Protein AF-A0A8T6SPI1-F1 (afdb_monomer_lite)

Secondary structure (DSSP, 8-state):
---TTHHHHHHHHHT-TTTTTS-HHHHHHHHHHHHHHHHHHHHHHHHHHHHHHHHHHHH---HHHHHHHHHHHHHHHHHHHHHHHHHHHHHHHHHH--

Sequence (98 aa):
EGDVFEGLRKRLRGGKGTIRKRKSDYLTYAIIDAIVDMYFTIMEQIGADIESLQDRIMDNPKPESVQSLHLLRQDVILLKKSVWPLRELVNNFQRIES

Structure (mmCIF, N/CA/C/O backbone):
data_AF-A0A8T6SPI1-F1
#
_entry.id   AF-A0A8T6SPI1-F1
#
loop_
_atom_site.group_PDB
_atom_site.id
_atom_site.type_symbol
_atom_site.label_atom_id
_atom_site.label_alt_id
_atom_site.label_comp_id
_atom_site.label_asym_id
_atom_site.label_entity_id
_atom_site.label_seq_id
_atom_site.pdbx_PDB_ins_code
_atom_site.Cartn_x
_atom_site.Cartn_y
_atom_site.Cartn_z
_atom_site.occupancy
_atom_site.B_iso_or_equiv
_atom_site.auth_seq_id
_atom_site.auth_comp_id
_atom_site.auth_asym_id
_atom_site.auth_atom_id
_atom_site.pdbx_PDB_model_num
ATOM 1 N N . GLU A 1 1 ? -17.557 7.002 -5.068 1.00 41.41 1 GLU A N 1
ATOM 2 C CA . GLU A 1 1 ? -16.697 5.807 -5.191 1.00 41.41 1 GLU A CA 1
ATOM 3 C C . GLU A 1 1 ? -15.787 5.744 -3.980 1.00 41.41 1 GLU A C 1
ATOM 5 O O . GLU A 1 1 ? -15.432 6.793 -3.454 1.00 41.41 1 GLU A O 1
ATOM 10 N N . GLY A 1 2 ? -15.618 4.545 -3.423 1.00 63.41 2 GLY A N 1
ATOM 11 C CA . GLY A 1 2 ? -15.289 4.354 -2.010 1.00 63.41 2 GLY A CA 1
ATOM 12 C C . GLY A 1 2 ? -13.795 4.286 -1.741 1.00 63.41 2 GLY A C 1
ATOM 13 O O . GLY A 1 2 ? -13.080 3.548 -2.405 1.00 63.41 2 GLY A O 1
ATOM 14 N N . ASP A 1 3 ? -13.363 5.030 -0.727 1.00 81.88 3 ASP A N 1
ATOM 15 C CA . ASP A 1 3 ? -12.062 4.864 -0.081 1.00 81.88 3 ASP A CA 1
ATOM 16 C C . ASP A 1 3 ? -11.818 3.414 0.414 1.00 81.88 3 ASP A C 1
ATOM 18 O O . ASP A 1 3 ? -12.713 2.560 0.431 1.00 81.88 3 ASP A O 1
ATOM 22 N N . VAL A 1 4 ? -10.601 3.156 0.898 1.00 85.06 4 VAL A N 1
ATOM 23 C CA . VAL A 1 4 ? -10.154 1.850 1.425 1.00 85.06 4 VAL A CA 1
ATOM 24 C C . VAL A 1 4 ? -10.939 1.359 2.647 1.00 85.06 4 VAL A C 1
ATOM 26 O O . VAL A 1 4 ? -10.834 0.201 3.045 1.00 85.06 4 VAL A O 1
ATOM 29 N N . PHE A 1 5 ? -11.765 2.212 3.257 1.00 90.00 5 PHE A N 1
ATOM 30 C CA . PHE A 1 5 ? -12.459 1.915 4.504 1.00 90.00 5 PHE A CA 1
ATOM 31 C C . PHE A 1 5 ? -13.819 1.250 4.297 1.00 90.00 5 PHE A C 1
ATOM 33 O O . PHE A 1 5 ? -14.536 1.022 5.272 1.00 90.00 5 PHE A O 1
ATOM 40 N N . GLU A 1 6 ? -14.227 0.906 3.073 1.00 89.06 6 GLU A N 1
ATOM 41 C CA . GLU A 1 6 ? -15.546 0.294 2.868 1.00 89.06 6 GLU A CA 1
ATOM 42 C C . GLU A 1 6 ? -15.690 -1.059 3.583 1.00 89.06 6 GLU A C 1
ATOM 44 O O . GLU A 1 6 ? -16.736 -1.340 4.176 1.00 89.06 6 GLU A O 1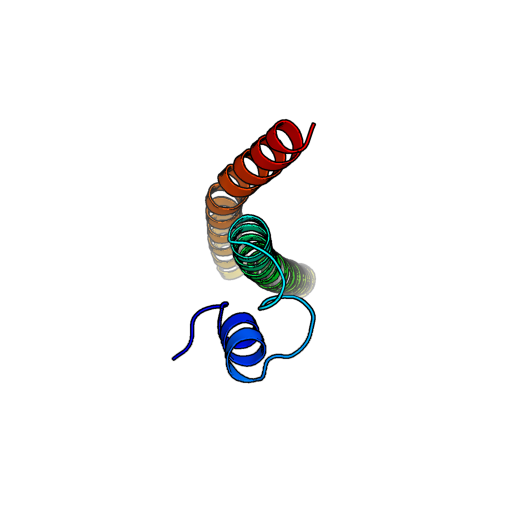
ATOM 49 N N . GLY A 1 7 ? -14.628 -1.870 3.630 1.00 86.88 7 GLY A N 1
ATOM 50 C CA . GLY A 1 7 ? -14.606 -3.095 4.435 1.00 86.88 7 GLY A CA 1
ATOM 51 C C . GLY A 1 7 ? -14.819 -2.810 5.927 1.00 86.88 7 GLY A C 1
ATOM 52 O O . GLY A 1 7 ? -15.615 -3.482 6.594 1.00 86.88 7 GLY A O 1
ATOM 53 N N . LEU A 1 8 ? -14.186 -1.749 6.433 1.00 88.00 8 LEU A N 1
ATOM 54 C CA . LEU A 1 8 ? -14.341 -1.278 7.807 1.00 88.00 8 LEU A CA 1
ATOM 55 C C . LEU A 1 8 ? -15.771 -0.791 8.079 1.00 88.00 8 LEU A C 1
ATOM 57 O O . LEU A 1 8 ? -16.389 -1.203 9.062 1.00 88.00 8 LEU A O 1
ATOM 61 N N . ARG A 1 9 ? -16.344 0.019 7.178 1.00 90.56 9 ARG A N 1
ATOM 62 C CA . ARG A 1 9 ? -17.727 0.511 7.268 1.00 90.56 9 ARG A CA 1
ATOM 63 C C . ARG A 1 9 ? -18.739 -0.627 7.248 1.00 90.56 9 ARG A C 1
ATOM 65 O O . ARG A 1 9 ? -19.686 -0.598 8.034 1.00 90.56 9 ARG A O 1
ATOM 72 N N . LYS A 1 10 ? -18.543 -1.657 6.421 1.00 89.38 10 LYS A N 1
ATOM 73 C CA . LYS A 1 10 ? -19.398 -2.858 6.413 1.00 89.38 10 LYS A CA 1
ATOM 74 C C . LYS A 1 10 ? -19.333 -3.614 7.739 1.00 89.38 10 LYS A C 1
ATOM 76 O O . LYS A 1 10 ? -20.381 -3.974 8.276 1.00 89.38 10 LYS A O 1
ATOM 81 N N . ARG A 1 11 ? -18.137 -3.803 8.309 1.00 86.31 11 ARG A N 1
ATOM 82 C CA . ARG A 1 11 ? -17.954 -4.429 9.635 1.00 86.31 11 ARG A CA 1
ATOM 83 C C . ARG A 1 11 ? -18.625 -3.608 10.737 1.00 86.31 11 ARG A C 1
ATOM 85 O O . ARG A 1 11 ? -19.346 -4.168 11.563 1.00 86.31 11 ARG A O 1
ATOM 92 N N . LEU A 1 12 ? -18.456 -2.285 10.695 1.00 87.62 12 LEU A N 1
ATOM 93 C CA . LEU A 1 12 ? -19.094 -1.349 11.615 1.00 87.62 12 LEU A CA 1
ATOM 94 C C . LEU A 1 12 ? -20.612 -1.353 11.485 1.00 87.62 12 LEU A C 1
ATOM 96 O O . LEU A 1 12 ? -21.268 -1.385 12.510 1.00 87.62 12 LEU A O 1
ATOM 100 N N . ARG A 1 13 ? -21.200 -1.343 10.285 1.00 89.25 13 ARG A N 1
ATOM 101 C CA . ARG A 1 13 ? -22.664 -1.357 10.088 1.00 89.25 13 ARG A CA 1
ATOM 102 C C . ARG A 1 13 ? -23.285 -2.707 10.449 1.00 89.25 13 ARG A C 1
ATOM 104 O O . ARG A 1 13 ? -24.297 -2.736 11.140 1.00 89.25 13 ARG A O 1
ATOM 111 N N . GLY A 1 14 ? -22.651 -3.803 10.035 1.00 85.56 14 GLY A N 1
ATOM 112 C CA . GLY A 1 14 ? -23.147 -5.168 10.233 1.00 85.56 14 GLY A CA 1
ATOM 113 C C . GLY A 1 14 ? -22.862 -5.773 11.609 1.00 85.56 14 GLY A C 1
ATOM 114 O O . GLY A 1 14 ? -23.259 -6.906 11.855 1.00 85.56 14 GLY A O 1
ATOM 115 N N . GLY A 1 15 ? -22.141 -5.071 12.491 1.00 78.94 15 GLY A N 1
ATOM 116 C CA . GLY A 1 15 ? -21.802 -5.573 13.828 1.00 78.94 15 GLY A CA 1
ATOM 117 C C . GLY A 1 15 ? -20.936 -6.841 13.825 1.00 78.94 15 GLY A C 1
ATOM 118 O O . GLY A 1 15 ? -20.888 -7.547 14.829 1.00 78.94 15 GLY A O 1
ATOM 119 N N . LYS A 1 16 ? -20.259 -7.147 12.709 1.00 73.69 16 LYS A N 1
ATOM 120 C CA . LYS A 1 16 ? -19.410 -8.337 12.576 1.00 73.69 16 LYS A CA 1
ATOM 121 C C . LYS A 1 16 ? -18.092 -8.156 13.337 1.00 73.69 16 LYS A C 1
ATOM 123 O O . LYS A 1 16 ? -17.391 -7.157 13.167 1.00 73.69 16 LYS A O 1
ATOM 128 N N . GLY A 1 17 ? -17.721 -9.171 14.117 1.00 75.75 17 GLY A N 1
ATOM 129 C CA . GLY A 1 17 ? -16.469 -9.213 14.877 1.00 75.75 17 GLY A CA 1
ATOM 130 C C . GLY A 1 17 ? -16.511 -8.409 16.181 1.00 75.75 17 GLY A C 1
ATOM 131 O O . GLY A 1 17 ? -17.561 -8.215 16.790 1.00 75.75 17 GLY A O 1
ATOM 132 N N . THR A 1 18 ? -15.345 -7.955 16.638 1.00 77.62 18 THR A N 1
ATOM 133 C CA . THR A 1 18 ? -15.168 -7.253 17.923 1.00 77.62 18 THR A CA 1
ATOM 134 C C . THR A 1 18 ? -15.129 -5.732 17.790 1.00 77.62 18 THR A C 1
ATOM 136 O O . THR A 1 18 ? -15.036 -5.043 18.801 1.00 77.62 18 THR A O 1
ATOM 139 N N . ILE A 1 19 ? -15.252 -5.189 16.573 1.00 79.00 19 ILE A N 1
ATOM 140 C CA . ILE A 1 19 ? -15.002 -3.767 16.291 1.00 79.00 19 ILE A CA 1
ATOM 141 C C . ILE A 1 19 ? -15.930 -2.805 17.044 1.00 79.00 19 ILE A C 1
ATOM 143 O O . ILE A 1 19 ? -15.492 -1.744 17.458 1.00 79.00 19 ILE A O 1
ATOM 147 N N . ARG A 1 20 ? -17.189 -3.195 17.289 1.00 83.81 20 ARG A N 1
ATOM 148 C CA . ARG A 1 20 ? -18.132 -2.422 18.123 1.00 83.81 20 ARG A CA 1
ATOM 149 C C . ARG A 1 20 ? -17.964 -2.659 19.626 1.00 83.81 20 ARG A C 1
ATOM 151 O O . ARG A 1 20 ? -18.524 -1.917 20.422 1.00 83.81 20 ARG A O 1
ATOM 158 N N . LYS A 1 21 ? -17.278 -3.738 20.009 1.00 83.31 21 LYS A N 1
ATOM 159 C CA . LYS A 1 21 ? -17.090 -4.158 21.407 1.00 83.31 21 LYS A CA 1
ATOM 160 C C . LYS A 1 21 ? -15.803 -3.598 22.015 1.00 83.31 21 LYS A C 1
ATOM 162 O O . LYS A 1 21 ? -15.633 -3.668 23.226 1.00 83.31 21 LYS A O 1
ATOM 167 N N . ARG A 1 22 ? -14.886 -3.100 21.184 1.00 82.94 22 ARG A N 1
ATOM 168 C CA . ARG A 1 22 ? -13.620 -2.492 21.602 1.00 82.94 22 ARG A CA 1
ATOM 169 C C . ARG A 1 22 ? -13.701 -0.966 21.542 1.00 82.94 22 ARG A C 1
ATOM 171 O O . ARG A 1 22 ? -14.638 -0.417 20.967 1.00 82.94 22 ARG A O 1
ATOM 178 N N . LYS A 1 23 ? -12.755 -0.300 22.206 1.00 85.00 23 LYS A N 1
ATOM 179 C CA . LYS A 1 23 ? -12.710 1.160 22.317 1.00 85.00 23 LYS A CA 1
ATOM 180 C C . LYS A 1 23 ? -12.094 1.780 21.051 1.00 85.00 23 LYS A C 1
ATOM 182 O O . LYS A 1 23 ? -11.859 1.108 20.045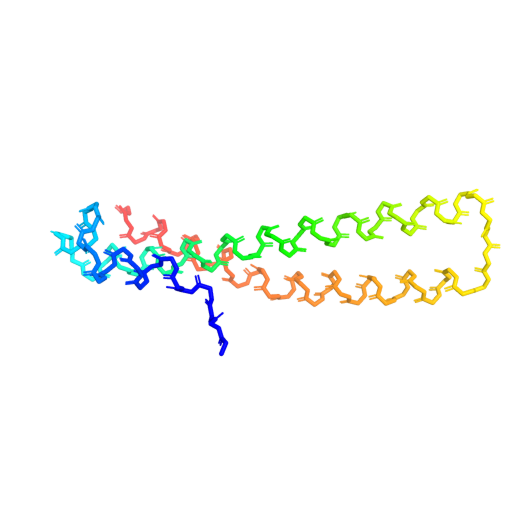 1.00 85.00 23 LYS A O 1
ATOM 187 N N . SER A 1 24 ? -11.908 3.098 21.083 1.00 86.44 24 SER A N 1
ATOM 188 C CA . SER A 1 24 ? -11.389 3.896 19.968 1.00 86.44 24 SER A CA 1
ATOM 189 C C . SER A 1 24 ? -9.978 3.498 19.526 1.00 86.44 24 SER A C 1
ATOM 191 O O . SER A 1 24 ? -9.651 3.660 18.359 1.00 86.44 24 SER A O 1
ATOM 193 N N . ASP A 1 25 ? -9.171 2.939 20.426 1.00 82.88 25 ASP A N 1
ATOM 194 C CA . ASP A 1 25 ? -7.849 2.362 20.155 1.00 82.88 25 ASP A CA 1
ATOM 195 C C . ASP A 1 25 ? -7.894 1.282 19.063 1.00 82.88 25 ASP A C 1
ATOM 197 O O . ASP A 1 25 ? -7.180 1.358 18.063 1.00 82.88 25 ASP A O 1
ATOM 201 N N . TYR A 1 26 ? -8.809 0.322 19.193 1.00 83.25 26 TYR A N 1
ATOM 202 C CA . TYR A 1 26 ? -8.971 -0.752 18.220 1.00 83.25 26 TYR A CA 1
ATOM 203 C C . TYR A 1 26 ? -9.505 -0.246 16.878 1.00 83.25 26 TYR A C 1
ATOM 205 O O . TYR A 1 26 ? -9.155 -0.783 15.828 1.00 83.25 26 TYR A O 1
ATOM 213 N N . LEU A 1 27 ? -10.354 0.786 16.896 1.00 85.62 27 LEU A N 1
ATOM 214 C CA . LEU A 1 27 ? -10.821 1.414 15.663 1.00 85.62 27 LEU A CA 1
ATOM 215 C C . LEU A 1 27 ? -9.663 2.096 14.924 1.00 85.62 27 LEU A C 1
ATOM 217 O O . LEU A 1 27 ? -9.550 1.924 13.715 1.00 85.62 27 LEU A O 1
ATOM 221 N N . THR A 1 28 ? -8.788 2.804 15.640 1.00 85.25 28 THR A N 1
ATOM 222 C CA . THR A 1 28 ? -7.573 3.402 15.070 1.00 85.25 28 THR A CA 1
ATOM 223 C C . THR A 1 28 ? -6.672 2.337 14.452 1.00 85.25 28 THR A C 1
ATOM 225 O O . THR A 1 28 ? -6.273 2.486 13.300 1.00 85.25 28 THR A O 1
ATOM 228 N N . TYR A 1 29 ? -6.428 1.231 15.163 1.00 82.50 29 TYR A N 1
ATOM 229 C CA . TYR A 1 29 ? -5.690 0.090 14.616 1.00 82.50 29 TYR A CA 1
ATOM 230 C C . TYR A 1 29 ? -6.324 -0.426 13.316 1.00 82.50 29 TYR A C 1
ATOM 232 O O . TYR A 1 29 ? -5.644 -0.538 12.304 1.00 82.50 29 TYR A O 1
ATOM 240 N N . ALA A 1 30 ? -7.640 -0.658 13.302 1.00 84.56 30 ALA A N 1
ATOM 241 C CA . ALA A 1 30 ? -8.339 -1.184 12.130 1.00 84.56 30 ALA A CA 1
ATOM 242 C C . ALA A 1 30 ? -8.371 -0.210 10.932 1.00 84.56 30 ALA A C 1
ATOM 244 O O . ALA A 1 30 ? -8.486 -0.646 9.789 1.00 84.56 30 ALA A O 1
ATOM 245 N N . ILE A 1 31 ? -8.292 1.102 11.178 1.00 87.00 31 ILE A N 1
ATOM 246 C CA . ILE A 1 31 ? -8.131 2.120 10.128 1.00 87.00 31 ILE A CA 1
ATOM 247 C C . ILE A 1 31 ? -6.721 2.045 9.536 1.00 87.00 31 ILE A C 1
ATOM 249 O O . ILE A 1 31 ? -6.577 2.071 8.317 1.00 87.00 31 ILE A O 1
ATOM 253 N N . ILE A 1 32 ? -5.692 1.941 10.382 1.00 84.12 32 ILE A N 1
ATOM 254 C CA . ILE A 1 32 ? -4.294 1.834 9.942 1.00 84.12 32 ILE A CA 1
ATOM 255 C C . ILE A 1 32 ? -4.080 0.545 9.144 1.00 84.12 32 ILE A C 1
ATOM 257 O O . ILE A 1 32 ? -3.479 0.596 8.078 1.00 84.12 32 ILE A O 1
ATOM 261 N N . ASP A 1 33 ? -4.627 -0.572 9.618 1.00 82.94 33 ASP A N 1
ATOM 262 C CA . ASP A 1 33 ? -4.607 -1.879 8.951 1.00 82.94 33 ASP A CA 1
ATOM 263 C C . ASP A 1 33 ? -5.168 -1.786 7.519 1.00 82.94 33 ASP A C 1
ATOM 265 O O . ASP A 1 33 ? -4.479 -2.103 6.554 1.00 82.94 33 ASP A O 1
ATOM 269 N N . ALA A 1 34 ? -6.352 -1.180 7.354 1.00 86.12 34 ALA A N 1
ATOM 270 C CA . ALA A 1 34 ? -6.962 -0.970 6.038 1.00 86.12 34 ALA A CA 1
ATOM 271 C C . ALA A 1 34 ? -6.134 -0.059 5.106 1.00 86.12 34 ALA A C 1
ATOM 273 O O . ALA A 1 34 ? -6.160 -0.226 3.886 1.00 86.12 34 ALA A O 1
ATOM 274 N N . ILE A 1 35 ? -5.409 0.921 5.658 1.00 85.44 35 ILE A N 1
ATOM 275 C CA . ILE A 1 35 ? -4.481 1.751 4.877 1.00 85.44 35 ILE A CA 1
ATOM 276 C C . ILE A 1 35 ? -3.291 0.903 4.425 1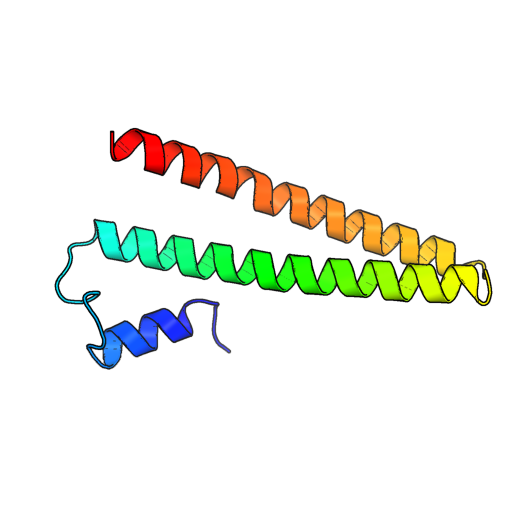.00 85.44 35 ILE A C 1
ATOM 278 O O . ILE A 1 35 ? -2.927 0.954 3.254 1.00 85.44 35 ILE A O 1
ATOM 282 N N . VAL A 1 36 ? -2.694 0.125 5.329 1.00 81.75 36 VAL A N 1
ATOM 283 C CA . VAL A 1 36 ? -1.544 -0.740 5.035 1.00 81.75 36 VAL A CA 1
ATOM 284 C C . VAL A 1 36 ? -1.888 -1.773 3.955 1.00 81.75 36 VAL A C 1
ATOM 286 O O . VAL A 1 36 ? -1.110 -1.924 3.013 1.00 81.75 36 VAL A O 1
ATOM 289 N N . ASP A 1 37 ? -3.070 -2.390 4.009 1.00 82.31 37 ASP A N 1
ATOM 290 C CA . ASP A 1 37 ? -3.554 -3.336 2.989 1.00 82.31 37 ASP A CA 1
ATOM 291 C C . ASP A 1 37 ? -3.596 -2.722 1.577 1.00 82.31 37 ASP A C 1
ATOM 293 O O . ASP A 1 37 ? -3.211 -3.352 0.586 1.00 82.31 37 ASP A O 1
ATOM 297 N N . MET A 1 38 ? -4.010 -1.454 1.463 1.00 85.12 38 MET A N 1
ATOM 298 C CA . MET A 1 38 ? -3.982 -0.736 0.184 1.00 85.12 38 MET A CA 1
ATOM 299 C C . MET A 1 38 ? -2.552 -0.581 -0.339 1.00 85.12 38 MET A C 1
ATOM 301 O O . MET A 1 38 ? -2.316 -0.756 -1.534 1.00 85.12 38 MET A O 1
ATOM 305 N N . TYR A 1 39 ? -1.587 -0.272 0.531 1.00 81.75 39 TYR A N 1
ATOM 306 C CA . TYR A 1 39 ? -0.191 -0.161 0.110 1.00 81.75 39 TYR A CA 1
ATOM 307 C C . TYR A 1 39 ? 0.371 -1.495 -0.381 1.00 81.75 39 TYR A C 1
ATOM 309 O O . TYR A 1 39 ? 1.121 -1.486 -1.355 1.00 81.75 39 TYR A O 1
ATOM 317 N N . PHE A 1 40 ? -0.014 -2.624 0.223 1.00 80.19 40 PHE A N 1
ATOM 318 C CA . PHE A 1 40 ? 0.333 -3.949 -0.303 1.00 80.19 40 PHE A CA 1
ATOM 319 C C . PHE A 1 40 ? -0.209 -4.163 -1.716 1.00 80.19 40 PHE A C 1
ATOM 321 O O . PHE A 1 40 ? 0.557 -4.522 -2.605 1.00 80.19 40 PHE A O 1
ATOM 328 N N . THR A 1 41 ? -1.477 -3.824 -1.951 1.00 86.69 41 THR A N 1
ATOM 329 C CA . THR A 1 41 ? -2.093 -3.926 -3.287 1.00 86.69 41 THR A CA 1
ATOM 330 C C . THR A 1 41 ? -1.347 -3.074 -4.327 1.00 86.69 41 THR A C 1
ATOM 332 O O . THR A 1 41 ? -1.082 -3.520 -5.440 1.00 86.69 41 THR A O 1
ATOM 335 N N . ILE A 1 42 ? -0.964 -1.843 -3.966 1.00 86.94 42 ILE A N 1
ATOM 336 C CA . ILE A 1 42 ? -0.211 -0.947 -4.858 1.00 86.94 42 ILE A CA 1
ATOM 337 C C . ILE A 1 42 ? 1.205 -1.488 -5.124 1.00 86.94 42 ILE A C 1
ATOM 339 O O . ILE A 1 42 ? 1.692 -1.405 -6.251 1.00 86.94 42 ILE A O 1
ATOM 343 N N . MET A 1 43 ? 1.869 -2.048 -4.106 1.00 83.56 43 MET A N 1
ATOM 344 C CA . MET A 1 43 ? 3.190 -2.670 -4.252 1.00 83.56 43 MET A CA 1
ATOM 345 C C . MET A 1 43 ? 3.156 -3.877 -5.190 1.00 83.56 43 MET A C 1
ATOM 347 O O . MET A 1 43 ? 4.044 -4.000 -6.030 1.00 83.56 43 MET A O 1
ATOM 351 N N . GLU A 1 44 ? 2.140 -4.734 -5.074 1.00 85.50 44 GLU A N 1
ATOM 352 C CA . GLU A 1 44 ? 1.954 -5.880 -5.970 1.00 85.50 44 GLU A CA 1
ATOM 353 C C . GLU A 1 44 ? 1.783 -5.433 -7.425 1.00 85.50 44 GLU A C 1
ATOM 355 O O . GLU A 1 44 ? 2.463 -5.959 -8.306 1.00 85.50 44 GLU A O 1
ATOM 360 N N . GLN A 1 45 ? 0.955 -4.412 -7.674 1.00 89.00 45 GLN A N 1
ATOM 361 C CA . GLN A 1 45 ? 0.756 -3.881 -9.025 1.00 89.00 45 GLN A CA 1
ATOM 362 C C . GLN A 1 45 ? 2.055 -3.324 -9.619 1.00 89.00 45 GLN A C 1
ATOM 364 O O . GLN A 1 45 ? 2.406 -3.654 -10.748 1.00 89.00 45 GLN A O 1
ATOM 369 N N . ILE A 1 46 ? 2.806 -2.531 -8.849 1.00 86.62 46 ILE A N 1
ATOM 370 C CA . ILE A 1 46 ? 4.097 -1.996 -9.302 1.00 86.62 46 ILE A CA 1
ATOM 371 C C . ILE A 1 46 ? 5.102 -3.122 -9.574 1.00 86.62 46 ILE A C 1
ATOM 373 O O . ILE A 1 46 ? 5.861 -3.038 -10.538 1.00 86.62 46 ILE A O 1
ATOM 377 N N . GLY A 1 47 ? 5.113 -4.178 -8.755 1.00 83.19 47 GLY A N 1
ATOM 378 C CA . GLY A 1 47 ? 5.936 -5.365 -8.995 1.00 83.19 47 GLY A 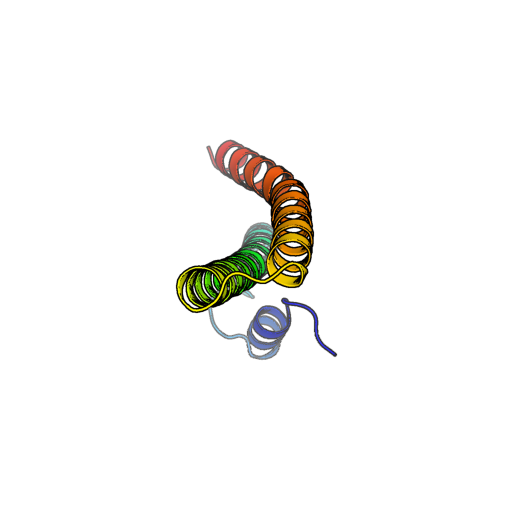CA 1
ATOM 379 C C . GLY A 1 47 ? 5.608 -6.031 -10.332 1.00 83.19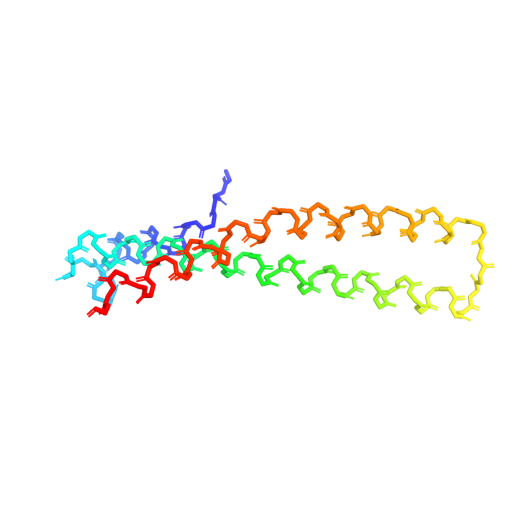 47 GLY A C 1
ATOM 380 O O . GLY A 1 47 ? 6.509 -6.257 -11.139 1.00 83.19 47 GLY A O 1
ATOM 381 N N . ALA A 1 48 ? 4.321 -6.252 -10.606 1.00 90.06 48 ALA A N 1
ATOM 382 C CA . ALA A 1 48 ? 3.859 -6.807 -11.877 1.00 90.06 48 ALA A CA 1
ATOM 383 C C . ALA A 1 48 ? 4.205 -5.902 -13.077 1.00 90.06 48 ALA A C 1
ATOM 385 O O . ALA A 1 48 ? 4.607 -6.390 -14.135 1.00 90.06 48 ALA A O 1
ATOM 386 N N . ASP A 1 49 ? 4.110 -4.580 -12.914 1.00 89.00 49 ASP A N 1
ATOM 387 C CA . ASP A 1 49 ? 4.471 -3.615 -13.957 1.00 89.00 49 ASP A CA 1
ATOM 388 C C . ASP A 1 49 ? 5.982 -3.639 -14.263 1.00 89.00 49 ASP A C 1
ATOM 390 O O . ASP A 1 49 ? 6.380 -3.508 -15.427 1.00 89.00 49 ASP A O 1
ATOM 394 N N . ILE A 1 50 ? 6.826 -3.848 -13.241 1.00 85.88 50 ILE A N 1
ATOM 395 C CA . ILE A 1 50 ? 8.277 -4.050 -13.394 1.00 85.88 50 ILE A CA 1
ATOM 396 C C . ILE A 1 50 ? 8.565 -5.320 -14.187 1.00 85.88 50 ILE A C 1
ATOM 398 O O . ILE A 1 50 ? 9.313 -5.246 -15.162 1.00 85.88 50 ILE A O 1
ATOM 402 N N . GLU A 1 51 ? 7.972 -6.454 -13.813 1.00 86.44 51 GLU A N 1
ATOM 403 C CA . GLU A 1 51 ? 8.162 -7.724 -14.526 1.00 86.44 51 GLU A CA 1
ATOM 404 C C . GLU A 1 51 ? 7.732 -7.598 -15.992 1.00 86.44 51 GLU A C 1
ATOM 406 O O . GLU A 1 51 ? 8.516 -7.867 -16.901 1.00 86.44 51 GLU A O 1
ATOM 411 N N . SER A 1 52 ? 6.545 -7.038 -16.241 1.00 89.06 52 SER A N 1
ATOM 412 C CA . SER A 1 52 ? 6.036 -6.803 -17.595 1.00 89.06 52 SER A CA 1
ATOM 413 C C . SER A 1 52 ? 6.935 -5.886 -18.431 1.00 89.06 52 SER A C 1
ATOM 415 O O . SER A 1 52 ? 7.066 -6.044 -19.650 1.00 89.06 52 SER A O 1
ATOM 417 N N . LEU A 1 53 ? 7.530 -4.860 -17.819 1.00 85.75 53 LEU A N 1
ATOM 418 C CA . LEU A 1 53 ? 8.483 -3.997 -18.509 1.00 85.75 53 LEU A CA 1
ATOM 419 C C . LEU A 1 53 ? 9.801 -4.729 -18.795 1.00 85.75 53 LEU A C 1
ATOM 421 O O . LEU A 1 53 ? 10.358 -4.563 -19.881 1.00 85.75 53 LEU A O 1
ATOM 425 N N . GLN A 1 54 ? 10.285 -5.526 -17.846 1.00 80.00 54 GLN A N 1
ATOM 426 C CA . GLN A 1 54 ? 11.513 -6.298 -17.983 1.00 80.00 54 GLN A CA 1
ATOM 427 C C . GLN A 1 54 ? 11.400 -7.316 -19.122 1.00 80.00 54 GLN A C 1
ATOM 429 O O . GLN A 1 54 ? 12.281 -7.338 -19.981 1.00 80.00 54 GLN A O 1
ATOM 434 N N . ASP A 1 55 ? 10.300 -8.066 -19.191 1.00 87.25 55 ASP A N 1
ATOM 435 C CA . ASP A 1 55 ? 10.043 -9.035 -20.263 1.00 87.25 55 ASP A CA 1
ATOM 436 C C . ASP A 1 55 ? 10.040 -8.350 -21.636 1.00 87.25 55 ASP A C 1
ATOM 438 O O . ASP A 1 55 ? 10.755 -8.757 -22.550 1.00 87.25 55 ASP A O 1
ATOM 442 N N . ARG A 1 56 ? 9.345 -7.209 -21.762 1.00 85.50 56 ARG A N 1
ATOM 443 C CA . ARG A 1 56 ? 9.332 -6.417 -23.006 1.00 85.50 56 ARG A CA 1
ATOM 444 C C . ARG A 1 56 ? 10.721 -5.937 -23.431 1.00 85.50 56 ARG A C 1
ATOM 446 O O . ARG A 1 56 ? 11.002 -5.875 -24.627 1.00 85.50 56 ARG A O 1
ATOM 453 N N . ILE A 1 57 ? 11.571 -5.560 -22.474 1.00 84.94 57 ILE A N 1
ATOM 454 C CA . ILE A 1 57 ? 12.951 -5.138 -22.745 1.00 84.94 57 ILE A CA 1
ATOM 455 C C . ILE A 1 57 ? 13.812 -6.325 -23.182 1.00 84.94 57 ILE A C 1
ATOM 457 O O . ILE A 1 57 ? 14.623 -6.155 -24.093 1.00 84.94 57 ILE A O 1
ATOM 461 N N . MET A 1 58 ? 13.653 -7.495 -22.552 1.00 80.44 58 MET A N 1
ATOM 462 C CA . MET A 1 58 ? 14.395 -8.704 -22.923 1.00 80.44 58 MET A CA 1
ATOM 463 C C . MET A 1 58 ? 14.001 -9.214 -24.312 1.00 80.44 58 MET A C 1
ATOM 465 O O . MET A 1 58 ? 14.879 -9.610 -25.075 1.00 80.44 58 MET A O 1
ATOM 469 N N . ASP A 1 59 ? 12.712 -9.154 -24.653 1.00 86.56 59 ASP A N 1
ATOM 470 C CA . ASP A 1 59 ? 12.195 -9.649 -25.930 1.00 86.56 59 ASP A CA 1
ATOM 471 C C . ASP A 1 59 ? 12.557 -8.740 -27.112 1.00 86.56 59 ASP A C 1
ATOM 473 O O . ASP A 1 59 ? 12.943 -9.220 -28.180 1.00 86.56 59 ASP A O 1
ATOM 477 N N . ASN A 1 60 ? 12.407 -7.417 -26.962 1.00 83.81 60 ASN A N 1
ATOM 478 C CA . ASN A 1 60 ? 12.730 -6.460 -28.020 1.00 83.81 60 ASN A CA 1
ATOM 479 C C . ASN A 1 60 ? 13.023 -5.058 -27.452 1.00 83.81 60 ASN A C 1
ATOM 481 O O . ASN A 1 60 ? 12.097 -4.257 -27.270 1.00 83.81 60 ASN A O 1
ATOM 485 N N . PRO A 1 61 ? 14.296 -4.718 -27.193 1.00 79.19 61 PRO A N 1
ATOM 486 C CA . PRO A 1 61 ? 14.655 -3.424 -26.635 1.00 79.19 61 PRO A CA 1
ATOM 487 C C . PRO A 1 61 ? 14.379 -2.300 -27.642 1.00 79.19 61 PRO A C 1
ATOM 489 O O . PRO A 1 61 ? 15.002 -2.224 -28.702 1.00 79.19 61 PRO A O 1
ATOM 492 N N . LYS A 1 62 ? 13.461 -1.392 -27.290 1.00 84.94 62 LYS A N 1
ATOM 493 C CA . LYS A 1 62 ? 13.128 -0.205 -28.086 1.00 84.94 62 LYS A CA 1
ATOM 494 C C . LYS A 1 62 ? 13.407 1.093 -27.318 1.00 84.94 62 LYS A C 1
ATOM 496 O O . LYS A 1 62 ? 13.423 1.074 -26.084 1.00 84.94 62 LYS A O 1
ATOM 501 N N . PRO A 1 63 ? 13.595 2.235 -28.005 1.00 80.88 63 PRO A N 1
ATOM 502 C CA . PRO A 1 63 ? 13.777 3.532 -27.350 1.00 80.88 63 PRO A CA 1
ATOM 503 C C . PRO A 1 63 ? 12.650 3.887 -26.366 1.00 80.88 63 PRO A C 1
ATOM 505 O O . PRO A 1 63 ? 12.913 4.467 -25.313 1.00 80.88 63 PRO A O 1
ATOM 508 N N . GLU A 1 64 ? 11.409 3.485 -26.654 1.00 84.88 64 GLU A N 1
ATOM 509 C CA . GLU A 1 64 ? 10.247 3.710 -25.787 1.00 84.88 64 GLU A CA 1
ATOM 510 C C . GLU A 1 64 ? 10.370 2.977 -24.441 1.00 84.88 64 GLU A C 1
ATOM 512 O O . GLU A 1 64 ? 9.862 3.456 -23.425 1.00 84.88 64 GLU A O 1
ATOM 517 N N . SER A 1 65 ? 11.106 1.862 -24.388 1.00 80.19 65 SER A N 1
ATOM 518 C CA . SER A 1 65 ? 11.323 1.106 -23.152 1.00 80.19 65 SER A CA 1
ATOM 519 C C . SER A 1 65 ? 12.099 1.911 -22.105 1.00 80.19 65 SER A C 1
ATOM 521 O O . SER A 1 65 ? 11.847 1.772 -20.908 1.00 80.19 65 SER A O 1
ATOM 523 N N . VAL A 1 66 ? 13.001 2.802 -22.538 1.00 80.62 66 VAL A N 1
ATOM 524 C CA . VAL A 1 66 ? 13.732 3.714 -21.639 1.00 80.62 66 VAL A CA 1
ATOM 525 C C . VAL A 1 66 ? 12.772 4.710 -20.992 1.00 80.62 66 VAL A C 1
ATOM 527 O O . VAL A 1 66 ? 12.898 5.011 -19.805 1.00 80.62 66 VAL A O 1
ATOM 530 N N . GLN A 1 67 ? 11.782 5.194 -21.745 1.00 86.00 67 GLN A N 1
ATOM 531 C CA . GLN A 1 67 ? 10.772 6.112 -21.228 1.00 86.00 67 GLN A CA 1
ATOM 532 C C . GLN A 1 67 ? 9.851 5.415 -20.219 1.00 86.00 67 GLN A C 1
ATOM 534 O O . GLN A 1 67 ? 9.627 5.950 -19.133 1.00 86.00 67 GLN A O 1
ATOM 539 N N . SER A 1 68 ? 9.384 4.200 -20.524 1.00 83.31 68 SER A N 1
ATOM 540 C CA . SER A 1 68 ? 8.592 3.390 -19.589 1.00 83.31 68 SER A CA 1
ATOM 541 C C . SER A 1 68 ? 9.357 3.066 -18.302 1.00 83.31 68 SER A C 1
ATOM 543 O O . SER A 1 68 ? 8.795 3.182 -17.216 1.00 83.31 68 SER A O 1
ATOM 545 N N . LEU A 1 69 ? 10.654 2.755 -18.397 1.00 84.81 69 LEU A N 1
ATOM 546 C CA . LEU A 1 69 ? 11.517 2.552 -17.229 1.00 84.81 69 LEU A CA 1
ATOM 547 C C . LEU A 1 69 ? 11.619 3.814 -16.371 1.00 84.81 69 LEU A C 1
ATOM 549 O O . LEU A 1 69 ? 11.625 3.744 -15.140 1.00 84.81 69 LEU A O 1
ATOM 553 N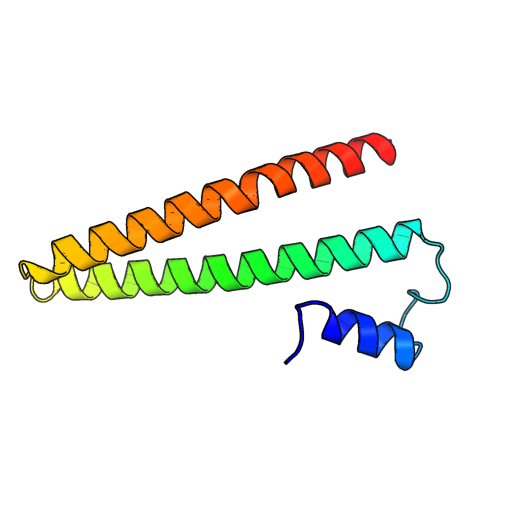 N . HIS A 1 70 ? 11.691 4.980 -17.012 1.00 85.00 70 HIS A N 1
ATOM 554 C CA . HIS A 1 70 ? 11.781 6.244 -16.300 1.00 85.00 70 HIS A CA 1
ATOM 555 C C . HIS A 1 70 ? 10.498 6.583 -15.535 1.00 85.00 70 HIS A C 1
ATOM 557 O O . HIS A 1 70 ? 10.597 7.044 -14.395 1.00 85.00 70 HIS A O 1
ATOM 563 N N . LEU A 1 71 ? 9.331 6.325 -16.135 1.00 87.19 71 LEU A N 1
ATOM 564 C CA . LEU A 1 71 ? 8.022 6.498 -15.496 1.00 87.19 71 LEU A CA 1
ATOM 565 C C . LEU A 1 71 ? 7.868 5.556 -14.300 1.00 87.19 71 LEU A C 1
ATOM 567 O O . LEU A 1 71 ? 7.629 6.011 -13.186 1.00 87.19 71 LEU A O 1
ATOM 571 N N . LEU A 1 72 ? 8.161 4.271 -14.490 1.00 85.69 72 LEU A N 1
ATOM 572 C CA . LEU A 1 72 ? 8.075 3.279 -13.421 1.00 85.69 72 LEU A CA 1
ATOM 573 C C . LEU A 1 72 ? 9.006 3.607 -12.244 1.00 85.69 72 LEU A C 1
ATOM 575 O O . LEU A 1 72 ? 8.645 3.468 -11.076 1.00 85.69 72 LEU A O 1
ATOM 579 N N . ARG A 1 73 ? 10.205 4.129 -12.531 1.00 84.25 73 ARG A N 1
ATOM 580 C CA . ARG A 1 73 ? 11.115 4.633 -11.495 1.00 84.25 73 ARG A CA 1
ATOM 581 C C . ARG A 1 73 ? 10.512 5.805 -10.714 1.00 84.25 73 ARG A C 1
ATOM 583 O O . ARG A 1 73 ? 10.742 5.892 -9.507 1.00 84.25 73 ARG A O 1
ATOM 590 N N . GLN A 1 74 ? 9.790 6.717 -11.368 1.00 88.50 74 GLN A N 1
ATOM 591 C CA . GLN A 1 74 ? 9.105 7.817 -10.682 1.00 88.50 74 GLN A CA 1
ATOM 592 C C . GLN A 1 74 ? 7.984 7.298 -9.778 1.00 88.50 74 GLN A C 1
ATOM 594 O O . GLN A 1 74 ? 7.925 7.718 -8.620 1.00 88.50 74 GLN A O 1
ATOM 599 N N . ASP A 1 75 ? 7.185 6.342 -10.254 1.00 85.88 75 ASP A N 1
ATOM 600 C CA . ASP A 1 75 ? 6.098 5.728 -9.483 1.00 85.88 75 ASP A CA 1
ATOM 601 C C . ASP A 1 75 ? 6.629 5.018 -8.230 1.00 85.88 75 ASP A C 1
ATOM 603 O O . ASP A 1 75 ? 6.134 5.239 -7.122 1.00 85.88 75 ASP A O 1
ATOM 607 N N . VAL A 1 76 ? 7.730 4.268 -8.357 1.00 85.31 76 VAL A N 1
ATOM 608 C CA . VAL A 1 76 ? 8.419 3.635 -7.218 1.00 85.31 76 VAL A CA 1
ATOM 609 C C . VAL A 1 76 ? 8.940 4.675 -6.219 1.00 85.31 76 VAL A C 1
ATOM 611 O O . VAL A 1 76 ? 8.821 4.493 -5.004 1.00 85.31 76 VAL A O 1
ATOM 614 N N . ILE A 1 77 ? 9.525 5.782 -6.692 1.00 85.62 77 ILE A N 1
ATOM 615 C CA . ILE A 1 77 ? 10.014 6.857 -5.813 1.00 85.62 77 ILE A CA 1
ATOM 616 C C . ILE A 1 77 ? 8.852 7.516 -5.065 1.00 85.62 77 ILE A C 1
ATOM 618 O O . ILE A 1 77 ? 8.981 7.800 -3.869 1.00 85.62 77 ILE A O 1
ATOM 622 N N . LEU A 1 78 ? 7.737 7.768 -5.750 1.00 85.81 78 LEU A N 1
ATOM 623 C CA . LEU A 1 78 ? 6.538 8.340 -5.152 1.00 85.81 78 LEU A CA 1
ATOM 624 C C . LEU A 1 78 ? 5.968 7.402 -4.086 1.00 85.81 78 LEU A C 1
ATOM 626 O O . LEU A 1 78 ? 5.741 7.832 -2.956 1.00 85.81 78 LEU A O 1
ATOM 630 N N . LEU A 1 79 ? 5.833 6.114 -4.405 1.00 82.81 79 LEU A N 1
ATOM 631 C CA . LEU A 1 79 ? 5.375 5.106 -3.459 1.00 82.81 79 LEU A CA 1
ATOM 632 C C . LEU A 1 79 ? 6.276 5.051 -2.221 1.00 82.81 79 LEU A C 1
ATOM 634 O O . LEU A 1 79 ? 5.784 5.098 -1.095 1.00 82.81 79 LEU A O 1
ATOM 638 N N . LYS A 1 80 ? 7.602 5.024 -2.404 1.00 79.25 80 LYS A N 1
ATOM 639 C CA . LYS A 1 80 ? 8.564 5.000 -1.293 1.00 79.25 80 LYS A CA 1
ATOM 640 C C . LYS A 1 80 ? 8.395 6.200 -0.356 1.00 79.25 80 LYS A C 1
ATOM 642 O O . LYS A 1 80 ? 8.489 6.034 0.860 1.00 79.25 80 LYS A O 1
ATOM 647 N N . LYS A 1 81 ? 8.133 7.396 -0.899 1.00 81.50 81 LYS A N 1
ATOM 648 C CA . LYS A 1 81 ? 7.857 8.603 -0.099 1.00 81.50 81 LYS A CA 1
ATOM 649 C C . LYS A 1 81 ? 6.555 8.493 0.698 1.00 81.50 81 LYS A C 1
ATOM 651 O O . LYS A 1 81 ? 6.505 9.012 1.806 1.00 81.50 81 LYS A O 1
ATOM 656 N N . SER A 1 82 ? 5.544 7.812 0.167 1.00 79.44 82 SER A N 1
ATOM 657 C CA . SER A 1 82 ? 4.246 7.618 0.829 1.00 79.44 82 SER A CA 1
ATOM 658 C C . SER A 1 82 ? 4.260 6.493 1.875 1.00 79.44 82 SER A C 1
ATOM 660 O O . SER A 1 82 ? 3.592 6.593 2.900 1.00 79.44 82 SER A O 1
ATOM 662 N N . VAL A 1 83 ? 5.062 5.445 1.661 1.00 79.50 83 VAL A N 1
ATOM 663 C CA . VAL A 1 83 ? 5.197 4.300 2.583 1.00 79.50 83 VAL A CA 1
ATOM 664 C C . VAL A 1 83 ? 6.092 4.626 3.784 1.00 79.50 83 VAL A C 1
ATOM 666 O O . VAL A 1 83 ? 5.860 4.126 4.884 1.00 79.50 83 VAL A O 1
ATOM 669 N N . TRP A 1 84 ? 7.115 5.472 3.618 1.00 72.75 84 TRP A N 1
ATOM 670 C CA . TRP A 1 84 ? 8.065 5.767 4.699 1.00 72.75 84 TRP A CA 1
ATOM 671 C C . TRP A 1 84 ? 7.410 6.332 5.981 1.00 72.75 84 TRP A C 1
ATOM 673 O O . TRP A 1 84 ? 7.690 5.795 7.057 1.00 72.75 84 TRP A O 1
ATOM 683 N N . PRO A 1 85 ? 6.488 7.317 5.906 1.00 75.00 85 PRO A N 1
ATOM 684 C CA . PRO A 1 85 ? 5.761 7.815 7.074 1.00 75.00 85 PRO A CA 1
ATOM 685 C C . PRO A 1 85 ? 4.920 6.743 7.778 1.00 75.00 85 PRO A C 1
ATOM 687 O O . PRO A 1 85 ? 4.787 6.772 8.998 1.00 75.00 85 PRO A O 1
ATOM 690 N N . LEU A 1 86 ? 4.380 5.762 7.045 1.00 72.56 86 LEU A N 1
ATOM 691 C CA . LEU A 1 86 ? 3.613 4.674 7.658 1.00 72.56 86 LEU A CA 1
ATOM 692 C C . LEU A 1 86 ? 4.479 3.778 8.534 1.00 72.56 86 LEU A C 1
ATOM 694 O O . LEU A 1 86 ? 4.044 3.378 9.611 1.00 72.56 86 LEU A O 1
ATOM 698 N N . ARG A 1 87 ? 5.717 3.499 8.113 1.00 70.88 87 ARG A N 1
ATOM 699 C CA . ARG A 1 87 ? 6.666 2.742 8.938 1.00 70.88 87 ARG A CA 1
ATOM 700 C C . ARG A 1 87 ? 6.939 3.458 10.260 1.00 70.88 87 ARG A C 1
ATOM 702 O O . ARG A 1 87 ? 7.016 2.816 11.303 1.00 70.88 87 ARG A O 1
ATOM 709 N N . GLU A 1 88 ? 7.073 4.782 10.226 1.00 69.31 88 GLU A N 1
ATOM 710 C CA . GLU A 1 88 ? 7.254 5.596 11.432 1.00 69.31 88 GLU A CA 1
ATOM 711 C C . GLU A 1 88 ? 6.007 5.579 12.321 1.00 69.31 88 GLU A C 1
ATOM 713 O O . GLU A 1 88 ? 6.131 5.401 13.532 1.00 69.31 88 GLU A O 1
ATOM 718 N N . LEU A 1 89 ? 4.809 5.675 11.735 1.00 72.12 89 LEU A N 1
ATOM 719 C CA . LEU A 1 89 ? 3.551 5.560 12.473 1.00 72.12 89 LEU A CA 1
ATOM 720 C C . LEU A 1 89 ? 3.418 4.195 13.161 1.00 72.12 89 LEU A C 1
ATOM 722 O O . LEU A 1 89 ? 3.165 4.157 14.362 1.00 72.12 89 LEU A O 1
ATOM 726 N N . VAL A 1 90 ? 3.656 3.087 12.454 1.00 73.50 90 VAL A N 1
ATOM 727 C CA . VAL A 1 90 ? 3.603 1.730 13.031 1.00 73.50 90 VAL A CA 1
ATOM 728 C C . VAL A 1 90 ? 4.626 1.564 14.161 1.00 73.50 90 VAL A C 1
ATOM 730 O O . VAL A 1 90 ? 4.272 1.082 15.236 1.00 73.50 90 VAL A O 1
ATOM 733 N N . ASN A 1 91 ? 5.865 2.027 13.967 1.00 67.25 91 ASN A N 1
ATOM 734 C CA . ASN A 1 91 ? 6.898 1.988 15.007 1.00 67.25 91 ASN A CA 1
ATOM 735 C C . ASN A 1 91 ? 6.516 2.814 16.247 1.00 67.25 91 ASN A C 1
ATOM 737 O O . ASN A 1 91 ? 6.832 2.425 17.371 1.00 67.25 91 ASN A O 1
ATOM 741 N N . ASN A 1 92 ? 5.838 3.949 16.061 1.00 64.25 92 ASN A N 1
ATOM 742 C CA . ASN A 1 92 ? 5.346 4.765 17.168 1.00 64.25 92 ASN A CA 1
ATOM 743 C C . ASN A 1 92 ? 4.188 4.080 17.906 1.00 64.25 92 ASN A C 1
ATOM 745 O O . ASN A 1 92 ? 4.171 4.101 19.132 1.00 64.25 92 ASN A O 1
ATOM 749 N N . PHE A 1 93 ? 3.269 3.421 17.196 1.00 66.50 93 PHE A N 1
ATOM 750 C CA . PHE A 1 93 ? 2.192 2.647 17.823 1.00 66.50 93 PHE A CA 1
ATOM 751 C C . PHE A 1 93 ? 2.723 1.467 18.649 1.00 66.50 93 PHE A C 1
ATOM 753 O O . PHE A 1 93 ? 2.298 1.299 19.788 1.00 66.50 93 PHE A O 1
ATOM 760 N N . GLN A 1 94 ? 3.713 0.719 18.147 1.00 62.78 94 GLN A N 1
ATOM 761 C CA . GLN A 1 94 ? 4.350 -0.371 18.904 1.00 62.78 94 GLN A CA 1
ATOM 762 C C . GLN A 1 94 ? 5.006 0.104 20.212 1.00 62.78 94 GLN A C 1
ATOM 764 O O . GLN A 1 94 ? 5.023 -0.628 21.198 1.00 62.78 94 GLN A O 1
ATOM 769 N N . ARG A 1 95 ? 5.528 1.337 20.237 1.00 58.53 95 ARG A N 1
ATOM 770 C CA . ARG A 1 95 ? 6.118 1.947 21.439 1.00 58.53 95 ARG A CA 1
ATOM 771 C C . ARG A 1 95 ? 5.090 2.435 22.457 1.00 58.53 95 ARG A C 1
ATOM 773 O O . ARG A 1 95 ? 5.457 2.604 23.608 1.00 58.53 95 ARG A O 1
ATOM 780 N N . ILE A 1 96 ? 3.853 2.705 22.039 1.00 54.66 96 ILE A N 1
ATOM 781 C CA . ILE A 1 96 ? 2.773 3.176 22.923 1.00 54.66 96 ILE A CA 1
ATOM 782 C C . ILE A 1 96 ? 2.063 1.992 23.608 1.00 54.66 96 ILE A C 1
ATOM 784 O O . ILE A 1 96 ? 1.490 2.165 24.679 1.00 54.66 96 ILE A O 1
ATOM 788 N N . GLU A 1 97 ? 2.109 0.796 23.013 1.00 49.12 97 GLU A N 1
ATOM 789 C CA . GLU A 1 97 ? 1.594 -0.448 23.612 1.00 49.12 97 GLU A CA 1
ATOM 790 C C . GLU A 1 97 ? 2.595 -1.170 24.544 1.00 49.12 97 GLU A C 1
ATOM 792 O O . GLU A 1 97 ? 2.214 -2.165 25.163 1.00 49.12 97 GLU A O 1
ATOM 797 N N . SER A 1 98 ? 3.844 -0.690 24.658 1.00 46.41 98 SER A N 1
ATOM 798 C CA . SER A 1 98 ? 4.853 -1.177 25.625 1.00 46.41 98 SER A CA 1
ATOM 799 C C . SER A 1 98 ? 4.885 -0.315 26.885 1.00 46.41 98 SER A C 1
ATOM 801 O O . SER A 1 98 ? 5.038 -0.896 27.982 1.00 46.41 98 SER A O 1
#

Radius of gyration: 18.91 Å; chains: 1; bounding box: 38×18×54 Å

Foldseek 3Di:
DDDLCVVVVCCVVVVPDCCVVDDVLVVVVVVLVSVVVVLVVVVVVLVVLVVVLVVVCVVDNDPVSVVSVVVSVVSVVVSCVVVPVSVVVVVVSVVVVD

pLDDT: mean 80.76, std 9.41, range [41.41, 90.56]